Protein AF-A0A1V5G8W3-F1 (afdb_monomer_lite)

Foldseek 3Di:
DVPPDDDDDDPDDDDDPPDDDDDPPCPPPNQVVDDCPPHWRQFDWDQDPVRDIDRPDHTDDPVVVCPPPPD

pLDDT: mean 94.16, std 4.77, range [68.81, 98.31]

Radius of gyration: 16.27 Å; chains: 1; bounding box: 42×26×48 Å

Secondary structure (DSSP, 8-state):
-TT------SS-PPP-TT-----TTTTSSSGGG---SSSPPPPEEEE-TTSPEEEEEPPP-HHHHHTT---

Sequence (71 aa):
MEYDRLFELRNAPVLMPGDRIIYDLAGGYTMCLTPLFIRYLPAVYAELTDGTLFKARDEWGLDEFLQKNHY

Structure (mmCIF, N/CA/C/O backbone):
data_AF-A0A1V5G8W3-F1
#
_entry.id   AF-A0A1V5G8W3-F1
#
loop_
_atom_site.group_PDB
_atom_site.id
_atom_site.type_symbol
_atom_site.label_atom_id
_atom_site.label_alt_id
_atom_site.label_comp_id
_atom_site.label_asym_id
_atom_site.label_entity_id
_atom_site.label_seq_id
_atom_site.pdbx_PDB_ins_code
_atom_site.Cartn_x
_atom_site.Cartn_y
_atom_site.Cartn_z
_atom_site.occupancy
_atom_site.B_iso_or_equiv
_atom_site.auth_seq_id
_atom_site.auth_comp_id
_atom_site.auth_asym_id
_atom_site.auth_atom_id
_atom_site.pdbx_PDB_model_num
ATOM 1 N N . MET A 1 1 ? 16.878 0.241 6.163 1.00 68.81 1 MET A N 1
ATOM 2 C CA . MET A 1 1 ? 15.900 -0.658 6.814 1.00 68.81 1 MET A CA 1
ATOM 3 C C . MET A 1 1 ? 15.772 -0.428 8.310 1.00 68.81 1 MET A C 1
ATOM 5 O O . MET A 1 1 ? 14.720 -0.724 8.846 1.00 68.81 1 MET A O 1
ATOM 9 N N . GLU A 1 2 ? 16.784 0.102 9.003 1.00 81.00 2 GLU A N 1
ATOM 10 C CA . GLU A 1 2 ? 16.693 0.361 10.454 1.00 81.00 2 GLU A CA 1
ATOM 11 C C . GLU A 1 2 ? 15.519 1.278 10.858 1.00 81.00 2 GLU A C 1
ATOM 13 O O . GLU A 1 2 ? 14.962 1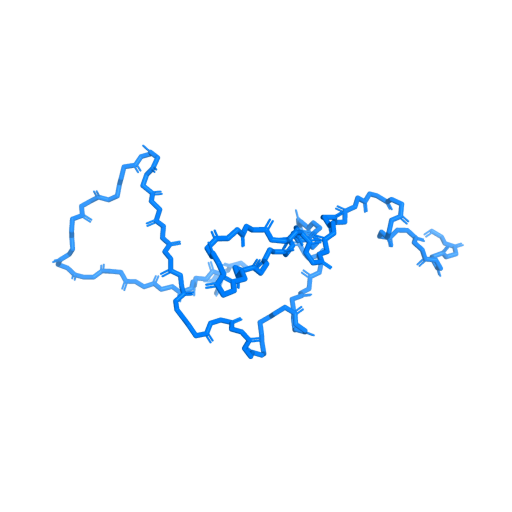.124 11.942 1.00 81.00 2 GLU A O 1
ATOM 18 N N . TYR A 1 3 ? 15.090 2.160 9.947 1.00 86.00 3 TYR A N 1
ATOM 19 C CA . TYR A 1 3 ? 13.931 3.044 10.107 1.00 86.00 3 TYR A CA 1
ATOM 20 C C . TYR A 1 3 ? 12.660 2.556 9.394 1.00 86.00 3 TYR A C 1
ATOM 22 O O . TYR A 1 3 ? 11.676 3.288 9.360 1.00 86.00 3 TYR A O 1
ATOM 30 N N . ASP A 1 4 ? 12.654 1.347 8.821 1.00 89.12 4 ASP A N 1
ATOM 31 C CA . ASP A 1 4 ? 11.472 0.770 8.161 1.00 89.12 4 ASP A CA 1
ATOM 32 C C . ASP A 1 4 ? 10.486 0.227 9.211 1.00 89.12 4 ASP A C 1
ATOM 34 O O . ASP A 1 4 ? 10.298 -0.976 9.397 1.00 89.12 4 ASP A O 1
ATOM 38 N N . ARG A 1 5 ? 9.938 1.149 10.007 1.00 90.94 5 ARG A N 1
ATOM 39 C CA . ARG A 1 5 ? 9.016 0.892 11.112 1.00 90.94 5 ARG A CA 1
ATOM 40 C C . ARG A 1 5 ? 7.877 1.900 11.042 1.00 90.94 5 ARG A C 1
ATOM 42 O O . ARG A 1 5 ? 8.087 3.086 11.267 1.00 90.94 5 ARG A O 1
ATOM 49 N N . LEU A 1 6 ? 6.664 1.410 10.794 1.00 91.44 6 LEU A N 1
ATOM 50 C CA . LEU A 1 6 ? 5.476 2.262 10.674 1.00 91.44 6 LEU A CA 1
ATOM 51 C C . LEU A 1 6 ? 4.852 2.635 12.027 1.00 91.44 6 LEU A C 1
ATOM 53 O O . LEU A 1 6 ? 4.286 3.714 12.159 1.00 91.44 6 LEU A O 1
ATOM 57 N N . PHE A 1 7 ? 4.922 1.753 13.029 1.00 92.12 7 PHE A N 1
ATOM 58 C CA . PHE A 1 7 ? 4.282 1.967 14.329 1.00 92.12 7 PHE A CA 1
ATOM 59 C C . PHE A 1 7 ? 4.879 1.088 15.437 1.00 92.12 7 PHE A C 1
ATOM 61 O O . PHE A 1 7 ? 5.669 0.172 15.190 1.00 92.12 7 PHE A O 1
ATOM 68 N N . GLU A 1 8 ? 4.480 1.376 16.673 1.00 92.75 8 GLU A N 1
ATOM 69 C CA . GLU A 1 8 ? 4.730 0.568 17.863 1.00 92.75 8 GLU A CA 1
ATOM 70 C C . GLU A 1 8 ? 3.414 0.445 18.641 1.00 92.75 8 GLU A C 1
ATOM 72 O O . GLU A 1 8 ? 2.733 1.445 18.867 1.00 92.75 8 GLU A O 1
ATOM 77 N N . LEU A 1 9 ? 3.057 -0.769 19.065 1.00 92.88 9 LEU A N 1
ATOM 78 C CA . LEU A 1 9 ? 1.949 -0.995 19.992 1.00 92.88 9 LEU A CA 1
ATOM 79 C C . LEU A 1 9 ? 2.498 -1.200 21.400 1.00 92.88 9 LEU A C 1
ATOM 81 O O . LEU A 1 9 ? 3.421 -1.988 21.604 1.00 92.88 9 LEU A O 1
ATOM 85 N N . ARG A 1 10 ? 1.903 -0.523 22.382 1.00 95.88 10 ARG A N 1
ATOM 86 C CA . ARG A 1 10 ? 2.234 -0.669 23.806 1.00 95.88 10 ARG A 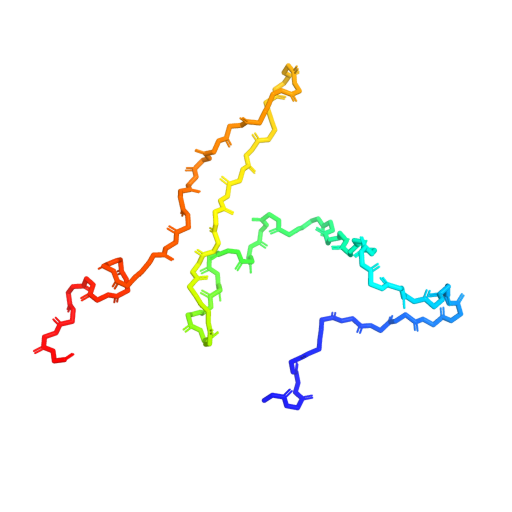CA 1
ATOM 87 C C . ARG A 1 10 ? 0.985 -1.074 24.565 1.00 95.88 10 ARG A C 1
ATOM 89 O O . ARG A 1 10 ? -0.071 -0.497 24.332 1.00 95.88 10 ARG A O 1
ATOM 96 N N . ASN A 1 11 ? 1.114 -2.041 25.474 1.00 95.94 11 ASN A N 1
ATOM 9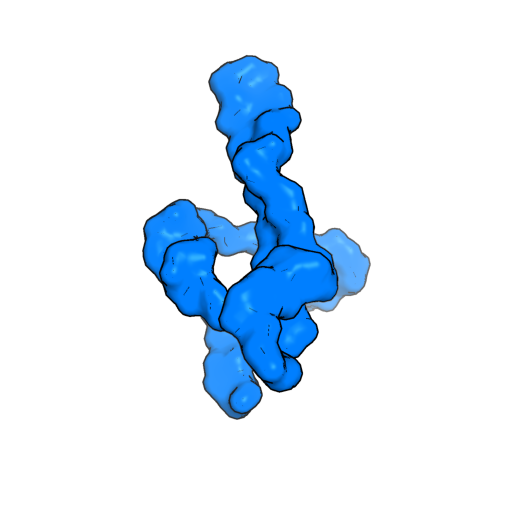7 C CA . ASN A 1 11 ? -0.008 -2.586 26.252 1.00 95.94 11 ASN A CA 1
ATOM 98 C C . ASN A 1 11 ? -1.185 -3.067 25.376 1.00 95.94 11 ASN A C 1
ATOM 100 O O . ASN A 1 11 ? -2.345 -2.908 25.747 1.00 95.94 11 ASN A O 1
ATOM 104 N N . ALA A 1 12 ? -0.880 -3.632 24.207 1.00 94.25 12 ALA A N 1
ATOM 105 C CA . ALA A 1 12 ? -1.860 -4.169 23.268 1.00 94.25 12 ALA A CA 1
ATOM 106 C C . ALA A 1 12 ? -1.808 -5.708 23.242 1.00 94.25 12 ALA A C 1
ATOM 108 O O . ALA A 1 12 ? -0.799 -6.286 23.662 1.00 94.25 12 ALA A O 1
ATOM 109 N N . PRO A 1 13 ? -2.858 -6.380 22.735 1.00 94.75 13 PRO A N 1
ATOM 110 C CA . PRO A 1 13 ? -2.817 -7.816 22.481 1.00 94.75 13 PRO A CA 1
ATOM 111 C C . PRO A 1 13 ? -1.636 -8.215 21.586 1.00 94.75 13 PRO A C 1
ATOM 113 O O . PRO A 1 13 ? -1.208 -7.453 20.717 1.00 94.75 13 PRO A O 1
ATOM 116 N N . VAL A 1 14 ? -1.121 -9.428 21.794 1.00 95.19 14 VAL A N 1
ATOM 117 C CA . VAL A 1 14 ? -0.080 -10.006 20.936 1.00 95.19 14 VAL A CA 1
ATOM 118 C C . VAL A 1 14 ? -0.685 -10.319 19.571 1.00 95.19 14 VAL A C 1
ATOM 120 O O . VAL A 1 14 ? -1.720 -10.976 19.498 1.00 95.19 14 VAL A O 1
ATOM 123 N N . LEU A 1 15 ? -0.028 -9.861 18.505 1.00 95.00 15 LEU A N 1
ATOM 124 C CA . LEU A 1 15 ? -0.442 -10.153 17.135 1.00 95.00 15 LEU A CA 1
ATOM 125 C C . LEU A 1 15 ? -0.171 -11.613 16.783 1.00 95.00 15 LEU A C 1
ATOM 127 O O . LEU A 1 15 ? 0.913 -12.137 17.050 1.00 95.00 15 LEU A O 1
ATOM 131 N N . MET A 1 16 ? -1.136 -12.227 16.112 1.00 97.12 16 MET A N 1
ATOM 132 C CA . MET A 1 16 ? -1.062 -13.589 15.607 1.00 97.12 16 MET A CA 1
ATOM 133 C C . MET A 1 16 ? -1.103 -13.599 14.072 1.00 97.12 16 MET A C 1
ATOM 135 O O . MET A 1 16 ? -1.660 -12.691 13.449 1.00 97.12 16 MET A O 1
ATOM 139 N N . PRO A 1 17 ? -0.527 -14.623 13.413 1.00 97.00 17 PRO A N 1
ATOM 140 C CA . PRO A 1 17 ? -0.671 -14.780 11.971 1.00 97.00 17 PRO A CA 1
ATOM 141 C C . PRO A 1 17 ? -2.146 -14.790 11.551 1.00 97.00 17 PRO A C 1
ATOM 143 O O . PRO A 1 17 ? -2.940 -15.564 12.080 1.00 97.00 17 PRO A O 1
ATOM 146 N N . GLY A 1 18 ? -2.493 -13.944 10.581 1.00 96.75 18 GLY A N 1
ATOM 147 C CA . GLY A 1 18 ? -3.868 -13.760 10.106 1.00 96.75 18 GLY A CA 1
ATOM 148 C C . GLY A 1 18 ? -4.547 -12.490 10.625 1.00 96.75 18 GLY A C 1
ATOM 149 O O . GLY A 1 18 ? -5.507 -12.036 9.998 1.00 96.75 18 GLY A O 1
ATOM 150 N N . ASP A 1 19 ? -4.024 -11.875 11.689 1.00 96.31 19 ASP A N 1
ATOM 151 C CA . ASP A 1 19 ? -4.498 -10.572 12.151 1.00 96.31 19 ASP A CA 1
ATOM 152 C C . ASP A 1 19 ? -4.230 -9.485 11.104 1.00 96.31 19 ASP A C 1
ATOM 154 O O . ASP A 1 19 ? -3.257 -9.529 10.343 1.00 96.31 19 ASP A O 1
ATOM 158 N N . ARG A 1 20 ? -5.108 -8.479 11.068 1.00 95.00 20 ARG A N 1
ATOM 159 C CA . ARG A 1 20 ? -5.013 -7.352 10.137 1.00 95.00 20 ARG A CA 1
ATOM 160 C C . ARG A 1 20 ? -4.632 -6.084 10.885 1.00 95.00 20 ARG A C 1
ATOM 162 O O . ARG A 1 20 ? -5.288 -5.717 11.854 1.00 95.00 20 ARG A O 1
ATOM 169 N N . ILE A 1 21 ? -3.619 -5.388 10.378 1.00 94.50 21 ILE A N 1
ATOM 170 C CA . ILE A 1 21 ? -3.296 -4.017 10.779 1.00 94.50 21 ILE A CA 1
ATOM 171 C C . ILE A 1 21 ? -3.876 -3.082 9.724 1.00 94.50 21 ILE A C 1
ATOM 173 O O . ILE A 1 21 ? -3.508 -3.167 8.552 1.00 94.50 21 ILE A O 1
ATOM 177 N N . ILE A 1 22 ? -4.804 -2.223 10.138 1.00 94.50 22 ILE A N 1
ATOM 178 C CA . ILE A 1 22 ? -5.479 -1.261 9.265 1.00 94.50 22 ILE A CA 1
ATOM 179 C C . ILE A 1 22 ? -4.946 0.126 9.615 1.00 94.50 22 ILE A C 1
ATOM 181 O O . ILE A 1 22 ? -5.009 0.541 10.770 1.00 94.50 22 ILE A O 1
ATOM 185 N N . TYR A 1 23 ? -4.395 0.818 8.620 1.00 94.19 23 TYR A N 1
ATOM 186 C CA . TYR A 1 23 ? -3.956 2.203 8.759 1.00 94.19 23 TYR A CA 1
ATOM 187 C C . TYR A 1 23 ? -5.047 3.128 8.236 1.00 94.19 23 TYR A C 1
ATOM 189 O O . TYR A 1 23 ? -5.302 3.177 7.031 1.00 94.19 23 TYR A O 1
ATOM 197 N N . ASP A 1 24 ? -5.668 3.877 9.140 1.00 93.69 24 ASP A N 1
ATOM 198 C CA . ASP A 1 24 ? -6.622 4.914 8.767 1.00 93.69 24 ASP A CA 1
ATOM 199 C C . ASP A 1 24 ? -5.906 6.153 8.214 1.00 93.69 24 ASP A C 1
ATOM 201 O O . ASP A 1 24 ? -4.722 6.387 8.462 1.00 93.69 24 ASP A O 1
ATOM 205 N N . LEU A 1 25 ? -6.645 6.970 7.457 1.00 93.62 25 LEU A N 1
ATOM 206 C CA . LEU A 1 25 ? -6.174 8.247 6.899 1.00 93.62 25 LEU A CA 1
ATOM 207 C C . LEU A 1 25 ? -4.975 8.138 5.930 1.00 93.62 25 LEU A C 1
ATOM 209 O O . LEU A 1 25 ? -4.344 9.143 5.610 1.00 93.62 25 LEU A O 1
ATOM 213 N N . ALA A 1 26 ? -4.719 6.954 5.370 1.00 93.81 26 ALA A N 1
ATOM 214 C CA . ALA A 1 26 ? -3.656 6.704 4.388 1.00 93.81 26 ALA A CA 1
ATOM 215 C C . ALA A 1 26 ? -3.987 7.162 2.945 1.00 93.81 26 ALA A C 1
ATOM 217 O O . ALA A 1 26 ? -3.283 6.823 1.994 1.00 93.81 26 ALA A O 1
ATOM 218 N N . GLY A 1 27 ? -5.071 7.920 2.742 1.00 92.81 27 GLY A N 1
ATOM 219 C CA . GLY A 1 27 ? -5.479 8.384 1.408 1.00 92.81 27 GLY A CA 1
ATOM 220 C C . GLY A 1 27 ? -4.570 9.479 0.836 1.00 92.81 27 GLY A C 1
ATOM 221 O O . GLY A 1 27 ? -4.288 9.499 -0.361 1.00 92.81 27 GLY A O 1
ATOM 222 N N . GLY A 1 28 ? -4.084 10.382 1.691 1.00 95.19 28 GLY A N 1
ATOM 223 C CA . GLY A 1 28 ? -3.151 11.442 1.309 1.00 95.19 28 GLY A CA 1
ATOM 224 C C . GLY A 1 28 ? -1.697 11.001 1.469 1.00 95.19 28 GLY A C 1
ATOM 225 O O . GLY A 1 28 ? -1.374 10.255 2.388 1.00 95.19 28 GLY A O 1
ATOM 226 N N . TYR A 1 29 ? -0.816 11.469 0.581 1.00 95.38 29 TYR A N 1
ATOM 227 C CA . TYR A 1 29 ? 0.650 11.361 0.707 1.00 95.38 29 TYR A CA 1
ATOM 228 C C . TYR A 1 29 ? 1.227 9.952 0.950 1.00 95.38 29 TYR A C 1
ATOM 230 O O . TYR A 1 29 ? 2.379 9.825 1.345 1.00 95.38 29 TYR A O 1
ATOM 238 N N . THR A 1 30 ? 0.463 8.891 0.680 1.00 94.75 30 THR A N 1
ATOM 239 C CA . THR A 1 30 ? 0.925 7.504 0.846 1.00 94.75 30 THR A CA 1
ATOM 240 C C . THR A 1 30 ? 1.253 6.901 -0.513 1.00 94.75 30 THR A C 1
ATOM 242 O O . THR A 1 30 ? 2.419 6.756 -0.878 1.00 94.75 30 THR A O 1
ATOM 245 N N . MET A 1 31 ? 0.229 6.637 -1.331 1.00 94.56 31 MET A N 1
ATOM 246 C CA . MET A 1 31 ? 0.415 6.015 -2.644 1.00 94.56 31 MET A CA 1
ATOM 247 C C . MET A 1 31 ? 1.231 6.874 -3.614 1.00 94.56 31 MET A C 1
ATOM 249 O O . MET A 1 31 ? 2.034 6.333 -4.367 1.00 94.56 31 MET A O 1
ATOM 253 N N . CYS A 1 32 ? 1.068 8.200 -3.586 1.00 94.00 32 CYS A N 1
ATOM 254 C CA . CYS A 1 32 ? 1.816 9.106 -4.465 1.00 94.00 32 CYS A CA 1
ATOM 255 C C . CYS A 1 32 ? 3.291 9.281 -4.071 1.00 94.00 32 CYS A C 1
ATOM 257 O O . CYS A 1 32 ? 4.063 9.792 -4.877 1.00 94.00 32 CYS A O 1
ATOM 259 N N . LEU A 1 33 ? 3.683 8.857 -2.864 1.00 94.44 33 LEU A N 1
ATOM 260 C CA . LEU A 1 33 ? 5.062 8.918 -2.369 1.00 94.44 33 LEU A CA 1
ATOM 261 C C . LEU A 1 33 ? 5.686 7.526 -2.177 1.00 94.44 33 LEU A C 1
ATOM 263 O O . LEU A 1 33 ? 6.821 7.424 -1.721 1.00 94.44 33 LEU A O 1
ATOM 267 N N . THR A 1 34 ? 4.963 6.453 -2.515 1.00 93.19 34 THR A N 1
ATOM 268 C CA . THR A 1 34 ? 5.440 5.075 -2.342 1.00 93.19 34 THR A CA 1
ATOM 269 C C . THR A 1 34 ? 6.531 4.7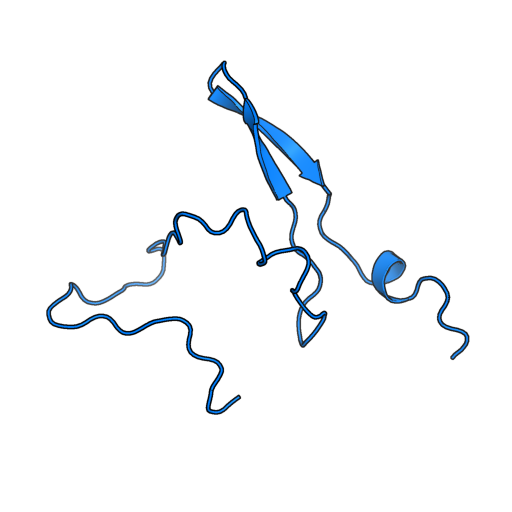54 -3.371 1.00 93.19 34 THR A C 1
ATOM 271 O O . THR A 1 34 ? 6.249 4.780 -4.573 1.00 93.19 34 THR A O 1
ATOM 274 N N . PRO A 1 35 ? 7.762 4.412 -2.944 1.00 92.75 35 PRO A N 1
ATOM 275 C CA . PRO A 1 35 ? 8.808 3.948 -3.846 1.00 92.75 35 PRO A CA 1
ATOM 276 C C . PRO A 1 35 ? 8.612 2.468 -4.209 1.00 92.75 35 PRO A C 1
ATOM 278 O O . PRO A 1 35 ? 8.003 1.702 -3.467 1.00 92.75 35 PRO A O 1
ATOM 281 N N . LEU A 1 36 ? 9.219 2.035 -5.315 1.00 93.19 36 LEU A N 1
ATOM 282 C CA . LEU A 1 36 ? 9.243 0.633 -5.763 1.00 93.19 36 LEU A CA 1
ATOM 283 C C . LEU A 1 36 ? 10.379 -0.175 -5.122 1.00 93.19 36 LEU A C 1
ATOM 285 O O . LEU A 1 36 ? 11.079 -0.950 -5.772 1.00 93.19 36 LEU A O 1
ATOM 289 N N . PHE A 1 37 ? 10.608 0.046 -3.832 1.00 88.25 37 PHE A N 1
ATOM 290 C CA . PHE A 1 37 ? 11.662 -0.639 -3.102 1.00 88.25 37 PHE A CA 1
ATOM 291 C C . PHE A 1 37 ? 11.153 -2.005 -2.632 1.00 88.25 37 PHE A C 1
ATOM 293 O O . PHE A 1 37 ? 10.150 -2.075 -1.931 1.00 88.25 37 PHE A O 1
ATOM 300 N N . ILE A 1 38 ? 11.821 -3.085 -3.059 1.00 90.56 38 ILE A N 1
ATOM 301 C CA . ILE A 1 38 ? 11.547 -4.514 -2.770 1.00 90.56 38 ILE A CA 1
ATOM 302 C C . ILE A 1 38 ? 10.144 -5.054 -3.117 1.00 90.56 38 ILE A C 1
ATOM 304 O O . ILE A 1 38 ? 9.915 -6.260 -2.999 1.00 90.56 38 ILE A O 1
ATOM 308 N N . ARG A 1 39 ? 9.204 -4.210 -3.556 1.00 93.00 39 ARG A N 1
ATOM 309 C CA . ARG A 1 39 ? 7.852 -4.607 -3.964 1.00 93.00 39 ARG A CA 1
ATOM 310 C C . ARG A 1 39 ? 7.277 -3.638 -4.997 1.00 93.00 39 ARG A C 1
ATOM 312 O O . ARG A 1 39 ? 7.549 -2.441 -4.953 1.00 93.00 39 ARG A O 1
ATOM 319 N N . TYR A 1 40 ? 6.457 -4.170 -5.902 1.00 96.31 40 TYR A N 1
ATOM 320 C CA . TYR A 1 40 ? 5.678 -3.370 -6.843 1.00 96.31 40 TYR A CA 1
ATOM 321 C C . TYR A 1 40 ? 4.489 -2.676 -6.178 1.00 96.31 40 TYR A C 1
ATOM 323 O O . TYR A 1 40 ? 4.057 -3.060 -5.087 1.00 96.31 40 TYR A O 1
ATOM 331 N N . LEU A 1 41 ? 3.957 -1.642 -6.835 1.00 96.69 41 LEU A N 1
ATOM 332 C CA . LEU A 1 41 ? 2.787 -0.937 -6.329 1.00 96.69 41 LEU A CA 1
ATOM 333 C C . LEU A 1 41 ? 1.591 -1.902 -6.206 1.00 96.69 41 LEU A C 1
ATOM 335 O O . LEU A 1 41 ? 1.312 -2.645 -7.147 1.00 96.69 41 LEU A O 1
ATOM 339 N N . PRO A 1 42 ? 0.860 -1.886 -5.079 1.00 96.38 42 PRO A N 1
ATOM 340 C CA . PRO A 1 42 ? -0.284 -2.765 -4.882 1.00 96.38 42 PRO A CA 1
ATOM 341 C C . PRO A 1 42 ? -1.495 -2.324 -5.710 1.00 96.38 42 PRO A C 1
ATOM 343 O O . PRO A 1 42 ? -1.598 -1.167 -6.145 1.00 96.38 42 PRO A O 1
ATOM 346 N N . ALA A 1 43 ? -2.449 -3.245 -5.849 1.00 97.69 43 ALA A N 1
ATOM 347 C CA . ALA A 1 43 ? -3.792 -2.923 -6.301 1.00 97.69 43 ALA A CA 1
ATOM 348 C C . ALA A 1 43 ? -4.453 -1.921 -5.348 1.00 97.69 43 ALA A C 1
ATOM 350 O O . ALA A 1 43 ? -4.230 -1.952 -4.135 1.00 97.69 43 ALA A O 1
ATOM 351 N N . VAL A 1 44 ? -5.288 -1.048 -5.902 1.00 97.12 44 VAL A N 1
ATOM 352 C CA . VAL A 1 44 ? -6.059 -0.063 -5.139 1.00 97.12 44 VAL A CA 1
ATOM 353 C C . VAL A 1 44 ? -7.532 -0.346 -5.357 1.00 97.12 44 VAL A C 1
ATOM 355 O O . VAL A 1 44 ? -7.988 -0.438 -6.497 1.00 97.12 44 VAL A O 1
ATOM 358 N N . TYR A 1 45 ? -8.269 -0.462 -4.259 1.00 97.50 45 TYR A N 1
ATOM 359 C CA . TYR A 1 45 ? -9.711 -0.651 -4.265 1.00 97.50 45 TYR A CA 1
ATOM 360 C C . TYR A 1 45 ? -10.381 0.561 -3.630 1.00 97.50 45 TYR A C 1
ATOM 362 O O . TYR A 1 45 ? -9.882 1.103 -2.644 1.00 97.50 45 TYR A O 1
ATOM 370 N N . ALA A 1 46 ? -11.504 0.972 -4.203 1.00 96.56 46 ALA A N 1
ATOM 371 C CA . ALA A 1 46 ? -12.398 1.963 -3.632 1.00 96.56 46 ALA A CA 1
ATOM 372 C C . ALA A 1 46 ? -13.708 1.273 -3.253 1.00 96.56 46 ALA A C 1
ATOM 374 O O . ALA A 1 46 ? -14.275 0.538 -4.061 1.00 96.56 46 ALA A O 1
ATOM 375 N N . GLU A 1 47 ? -14.183 1.506 -2.036 1.00 97.06 47 GLU A N 1
ATOM 376 C CA . GLU A 1 47 ? -15.538 1.132 -1.646 1.00 97.06 47 GLU A CA 1
ATOM 377 C C . GLU A 1 47 ? -16.513 2.182 -2.188 1.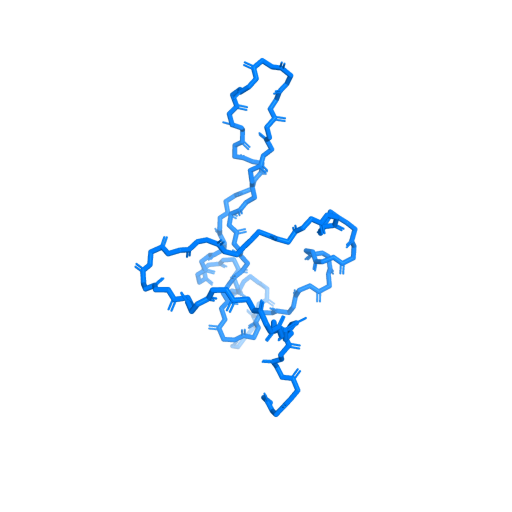00 97.06 47 GLU A C 1
ATOM 379 O O . GLU A 1 47 ? -16.329 3.386 -1.985 1.00 97.06 47 GLU A O 1
ATOM 384 N N . LEU A 1 48 ? -17.514 1.733 -2.940 1.00 97.44 48 LEU A N 1
ATOM 385 C CA . LEU A 1 48 ? -18.561 2.581 -3.496 1.00 97.44 48 LEU A CA 1
ATOM 386 C C . LEU A 1 48 ? -19.671 2.817 -2.464 1.00 97.44 48 LEU A C 1
ATOM 388 O O . LEU A 1 48 ? -19.762 2.142 -1.442 1.00 97.44 48 LEU A O 1
ATOM 392 N N . THR A 1 49 ? -20.566 3.765 -2.744 1.00 97.75 49 THR A N 1
ATOM 393 C CA . THR A 1 49 ? -21.669 4.122 -1.833 1.00 97.75 49 THR A CA 1
ATOM 394 C C . THR A 1 49 ? -22.647 2.979 -1.554 1.00 97.75 49 THR A C 1
ATOM 396 O O . THR A 1 49 ? -23.380 3.043 -0.573 1.00 97.75 49 THR A O 1
ATOM 399 N N . ASP A 1 50 ? -22.693 1.960 -2.414 1.00 97.62 50 ASP A N 1
ATOM 400 C CA . ASP A 1 50 ? -23.514 0.755 -2.246 1.00 97.62 50 ASP A CA 1
ATOM 401 C C . ASP A 1 50 ? -22.786 -0.385 -1.502 1.00 97.62 50 ASP A C 1
ATOM 403 O O . ASP A 1 50 ? -23.331 -1.481 -1.372 1.00 97.62 50 ASP A O 1
ATOM 407 N N . GLY A 1 51 ? -21.567 -0.135 -1.009 1.00 97.94 51 GLY A N 1
ATOM 408 C CA . GLY A 1 51 ? -20.732 -1.105 -0.298 1.00 97.94 51 GLY A CA 1
ATOM 409 C C . GLY A 1 51 ? -19.968 -2.068 -1.210 1.00 97.94 51 GLY A C 1
ATOM 410 O O . GLY A 1 51 ? -19.263 -2.951 -0.721 1.00 97.94 51 GLY A O 1
ATOM 411 N N . THR A 1 52 ? -20.083 -1.940 -2.536 1.00 98.19 52 THR A N 1
ATOM 412 C CA . THR A 1 52 ? -19.297 -2.764 -3.461 1.00 98.19 52 THR A CA 1
ATOM 413 C C . THR A 1 52 ? -17.862 -2.254 -3.582 1.00 98.19 52 THR A C 1
ATOM 415 O O . THR A 1 52 ? -17.582 -1.064 -3.437 1.00 98.19 52 THR A O 1
ATOM 418 N N . LEU A 1 53 ? -16.923 -3.165 -3.854 1.00 98.25 53 LEU A N 1
ATOM 419 C CA . LEU A 1 53 ? -15.523 -2.815 -4.084 1.00 98.25 53 LEU A CA 1
ATOM 420 C C . LEU A 1 53 ? -15.248 -2.658 -5.579 1.00 98.25 53 LEU A C 1
ATOM 422 O O . LEU A 1 53 ? -15.416 -3.596 -6.358 1.00 98.25 53 LEU A O 1
ATOM 426 N N . PHE A 1 54 ? -14.744 -1.491 -5.961 1.00 98.12 54 PHE A N 1
ATOM 427 C CA . PHE A 1 54 ? -14.245 -1.202 -7.297 1.00 98.12 54 PHE A CA 1
ATOM 428 C C . PHE A 1 54 ? -12.716 -1.261 -7.308 1.00 98.12 54 PHE A C 1
ATOM 430 O O . PHE A 1 54 ? -12.055 -0.529 -6.568 1.00 98.12 54 PHE A O 1
ATOM 437 N N . LYS A 1 55 ? -12.132 -2.114 -8.158 1.00 98.31 55 LYS A N 1
ATOM 438 C CA . LYS A 1 55 ? -10.678 -2.154 -8.367 1.00 98.31 55 LYS A CA 1
ATOM 439 C C . LYS A 1 55 ? -10.265 -0.936 -9.194 1.00 98.31 55 LYS A C 1
ATOM 441 O O . LYS A 1 55 ? -10.317 -0.953 -10.417 1.00 98.31 55 LYS A O 1
ATOM 446 N N . ALA A 1 56 ? -9.883 0.136 -8.509 1.00 97.44 56 ALA A N 1
ATOM 447 C CA . ALA A 1 56 ? -9.517 1.406 -9.125 1.00 97.44 56 ALA A CA 1
ATOM 448 C C . ALA A 1 56 ? -8.162 1.347 -9.843 1.00 97.44 56 ALA A C 1
ATOM 450 O O . ALA A 1 56 ? -7.903 2.145 -10.744 1.00 97.44 56 ALA A O 1
ATOM 451 N N . ARG A 1 57 ? -7.286 0.422 -9.435 1.00 97.00 57 ARG A N 1
ATOM 452 C CA . ARG A 1 57 ? -6.006 0.173 -10.095 1.00 97.00 57 ARG A CA 1
ATOM 453 C C . ARG A 1 57 ? -5.546 -1.260 -9.867 1.00 97.00 57 ARG A C 1
ATOM 455 O O . ARG A 1 57 ? -5.597 -1.743 -8.733 1.00 97.00 57 ARG A O 1
ATOM 462 N N . ASP A 1 58 ? -5.041 -1.892 -10.915 1.00 97.88 58 ASP A N 1
ATOM 463 C CA . ASP A 1 58 ? -4.316 -3.152 -10.801 1.00 97.88 58 ASP A CA 1
ATOM 464 C C . ASP A 1 58 ? -2.984 -2.979 -10.063 1.00 97.88 58 ASP A C 1
ATOM 466 O O . ASP A 1 58 ? -2.393 -1.894 -10.007 1.00 97.88 58 ASP A O 1
ATOM 470 N N . GLU A 1 59 ? -2.534 -4.059 -9.437 1.00 97.12 59 GLU A N 1
ATOM 471 C CA . GLU A 1 59 ? -1.166 -4.172 -8.968 1.00 97.12 59 GLU A CA 1
ATOM 472 C C . GLU A 1 59 ? -0.188 -4.071 -10.140 1.00 97.12 59 GLU A C 1
ATOM 474 O O . GLU A 1 59 ? -0.480 -4.491 -11.257 1.00 97.12 59 GLU A O 1
ATOM 479 N N . TRP A 1 60 ? 0.984 -3.505 -9.879 1.00 97.56 60 TRP A N 1
ATOM 480 C CA . TRP A 1 60 ? 2.058 -3.488 -10.860 1.00 97.56 60 TRP A CA 1
ATOM 481 C C . TRP A 1 60 ? 2.771 -4.835 -10.898 1.00 97.56 60 TRP A C 1
ATOM 483 O O . TRP A 1 60 ? 3.042 -5.447 -9.860 1.00 97.56 60 TRP A O 1
ATOM 493 N N . GLY A 1 61 ? 3.119 -5.253 -12.107 1.00 96.25 61 GLY A N 1
ATOM 494 C CA . GLY A 1 61 ? 4.022 -6.349 -12.385 1.00 96.25 61 GLY A CA 1
ATOM 495 C C . GLY A 1 61 ? 5.358 -5.862 -12.943 1.00 96.25 61 GLY A C 1
ATOM 496 O O . GLY A 1 61 ? 5.734 -4.690 -12.860 1.00 96.25 61 GLY A O 1
ATOM 497 N N . LEU A 1 62 ? 6.096 -6.817 -13.511 1.00 95.25 62 LEU A N 1
ATOM 498 C CA . LEU A 1 62 ? 7.384 -6.562 -14.152 1.00 95.25 62 LEU A CA 1
ATOM 499 C C . LEU A 1 62 ? 7.241 -5.628 -15.359 1.00 95.25 62 LEU A C 1
ATOM 501 O O . LEU A 1 62 ? 8.086 -4.757 -15.555 1.00 95.25 62 LEU A O 1
ATOM 505 N N . ASP A 1 63 ? 6.174 -5.796 -16.138 1.00 95.88 63 ASP A N 1
ATOM 506 C CA . ASP A 1 63 ? 5.966 -5.042 -17.370 1.00 95.88 63 ASP A CA 1
ATOM 507 C C . ASP A 1 63 ? 5.801 -3.549 -17.081 1.00 95.88 63 ASP A C 1
ATOM 509 O O . ASP A 1 63 ? 6.452 -2.739 -17.736 1.00 95.88 63 ASP A O 1
ATOM 513 N N . GLU A 1 64 ? 5.017 -3.176 -16.061 1.00 96.56 64 GLU A N 1
ATOM 514 C CA . GLU A 1 64 ? 4.861 -1.785 -15.616 1.00 96.56 64 GLU A CA 1
ATOM 515 C C . GLU A 1 64 ? 6.172 -1.206 -15.085 1.00 96.56 64 GLU A C 1
ATOM 517 O O . GLU A 1 64 ? 6.521 -0.070 -15.407 1.00 96.56 64 GLU A O 1
ATOM 522 N N . PHE A 1 65 ? 6.916 -1.987 -14.297 1.00 94.69 65 PHE A N 1
ATOM 523 C CA . PHE A 1 65 ? 8.196 -1.553 -13.743 1.00 94.69 65 PHE A CA 1
ATOM 524 C C . PHE A 1 65 ? 9.241 -1.273 -14.827 1.00 94.69 65 PHE A C 1
ATOM 526 O O . PHE A 1 65 ? 9.988 -0.299 -14.722 1.00 94.69 65 PHE A O 1
ATOM 533 N N . LEU A 1 66 ? 9.286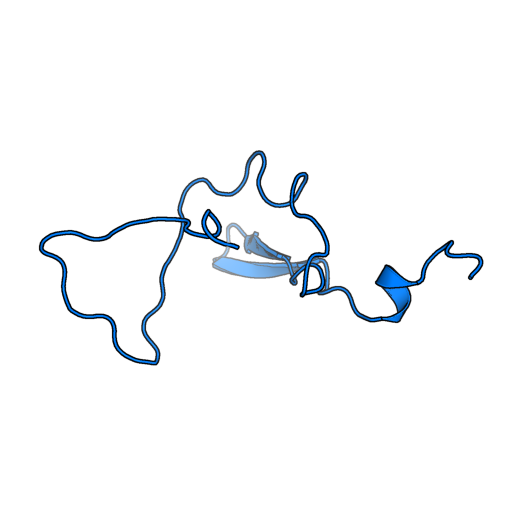 -2.101 -15.874 1.00 95.06 66 LEU A N 1
ATOM 534 C CA . LEU A 1 66 ? 10.254 -1.970 -16.958 1.00 95.06 66 LEU A CA 1
ATOM 535 C C . LEU A 1 66 ? 9.900 -0.869 -17.968 1.00 95.06 66 LEU A C 1
ATOM 537 O O . LEU A 1 66 ? 10.756 -0.515 -18.782 1.00 95.06 66 LEU A O 1
ATOM 541 N N . GLN A 1 67 ? 8.707 -0.269 -17.906 1.00 95.50 67 GLN A N 1
ATOM 542 C CA . GLN A 1 67 ? 8.297 0.755 -18.869 1.00 95.50 67 GLN A CA 1
ATOM 543 C C . GLN A 1 67 ? 9.306 1.902 -18.954 1.00 95.50 67 GLN A C 1
ATOM 545 O O . GLN A 1 67 ? 9.630 2.557 -17.966 1.00 95.50 67 GLN A O 1
ATOM 550 N N . LYS A 1 68 ? 9.746 2.183 -20.186 1.00 95.44 68 LYS A N 1
ATOM 551 C CA . LYS A 1 68 ? 10.694 3.258 -20.522 1.00 95.44 68 LYS A CA 1
ATOM 552 C C . LYS A 1 68 ? 12.093 3.104 -19.909 1.00 95.44 68 LYS A C 1
ATOM 554 O O . LYS A 1 68 ? 12.875 4.050 -19.973 1.00 95.44 68 LYS A O 1
ATOM 559 N N . ASN A 1 69 ? 12.442 1.933 -19.379 1.00 92.69 69 ASN A N 1
ATOM 560 C CA . ASN A 1 69 ? 13.839 1.607 -19.110 1.00 92.69 69 ASN A CA 1
ATOM 561 C C . ASN A 1 69 ? 14.527 1.241 -20.431 1.00 92.69 69 ASN A C 1
ATOM 563 O O . ASN A 1 69 ? 13.965 0.532 -21.265 1.00 92.69 69 ASN A O 1
ATOM 567 N N . HIS A 1 70 ? 15.735 1.761 -20.637 1.00 91.69 70 HIS A N 1
ATOM 568 C CA . HIS A 1 70 ? 16.537 1.506 -21.840 1.00 91.69 70 HIS A CA 1
ATOM 569 C C . HIS A 1 70 ? 17.677 0.503 -21.591 1.00 91.69 70 HIS A C 1
ATOM 571 O O . HIS A 1 70 ? 18.495 0.281 -22.484 1.00 91.69 70 HIS A O 1
ATOM 577 N N . TYR A 1 71 ? 17.740 -0.071 -20.387 1.00 76.00 71 TYR A N 1
ATOM 578 C CA . TYR A 1 71 ? 18.759 -1.001 -19.908 1.00 76.00 71 TYR A CA 1
ATOM 579 C C . TYR A 1 71 ? 18.189 -1.888 -18.801 1.00 76.00 71 TYR A C 1
ATOM 581 O O . TYR A 1 71 ? 17.345 -1.380 -18.026 1.00 76.00 71 TYR A O 1
#